Protein AF-A0A382SAE4-F1 (afdb_monomer_lite)

Structure (mmCIF, N/CA/C/O backbone):
data_AF-A0A382SAE4-F1
#
_entry.id   AF-A0A382SAE4-F1
#
loop_
_atom_site.group_PDB
_atom_site.id
_atom_site.type_symbol
_atom_site.label_atom_id
_atom_site.label_alt_id
_atom_site.label_comp_id
_atom_site.label_asym_id
_atom_site.label_entity_id
_atom_site.label_seq_id
_atom_site.pdbx_PDB_ins_code
_atom_site.Cartn_x
_atom_site.Cartn_y
_atom_site.Cartn_z
_atom_site.occupancy
_atom_site.B_iso_or_equiv
_atom_site.auth_seq_id
_atom_site.auth_comp_id
_atom_site.auth_asym_id
_atom_site.auth_atom_id
_atom_site.pdbx_PDB_model_num
ATOM 1 N N . MET A 1 1 ? -61.656 18.201 27.605 1.00 54.81 1 MET A N 1
ATOM 2 C CA . MET A 1 1 ? -61.188 17.372 26.466 1.00 54.81 1 MET A CA 1
ATOM 3 C C . MET A 1 1 ? -60.026 18.040 25.701 1.00 54.81 1 MET A C 1
ATOM 5 O O . MET A 1 1 ? -60.107 18.194 24.494 1.00 54.81 1 MET A O 1
ATOM 9 N N . ARG A 1 2 ? -58.938 18.459 26.374 1.00 57.69 2 ARG A N 1
ATOM 10 C CA . ARG A 1 2 ? -57.769 19.118 25.731 1.00 57.69 2 ARG A CA 1
ATOM 11 C C . ARG A 1 2 ? -56.455 18.320 25.827 1.00 57.69 2 ARG A C 1
ATOM 13 O O . ARG A 1 2 ? -55.478 18.698 25.207 1.00 57.69 2 ARG A O 1
ATOM 20 N N . TYR A 1 3 ? -56.437 17.204 26.560 1.00 56.41 3 TYR A N 1
ATOM 21 C CA . TYR A 1 3 ? -55.236 16.374 26.738 1.00 56.41 3 TYR A CA 1
ATOM 22 C C . TYR A 1 3 ? -55.046 15.308 25.641 1.00 56.41 3 TYR A C 1
ATOM 24 O O . TYR A 1 3 ? -53.967 14.739 25.527 1.00 56.41 3 TYR A O 1
ATOM 32 N N . LEU A 1 4 ? -56.062 15.057 24.802 1.00 59.88 4 LEU A N 1
ATOM 33 C CA . LEU A 1 4 ? -56.019 14.007 23.772 1.00 59.88 4 LEU A CA 1
ATOM 34 C C . LEU A 1 4 ? -55.235 14.400 22.502 1.00 59.88 4 LEU A C 1
ATOM 36 O O . LEU A 1 4 ? -54.822 13.520 21.757 1.00 59.88 4 LEU A O 1
ATOM 40 N N . SER A 1 5 ? -54.997 15.693 22.250 1.00 61.00 5 SER A N 1
ATOM 41 C CA . SER A 1 5 ? -54.307 16.184 21.041 1.00 61.00 5 SER A CA 1
ATOM 42 C C . SER A 1 5 ? -52.778 16.104 21.107 1.00 61.00 5 SER A C 1
ATOM 44 O O . SER A 1 5 ? -52.121 16.207 20.076 1.00 61.00 5 SER A O 1
ATOM 46 N N . HIS A 1 6 ? -52.197 15.914 22.297 1.00 56.91 6 HIS A N 1
ATOM 47 C CA . HIS A 1 6 ? -50.742 15.808 22.487 1.00 56.91 6 HIS A CA 1
ATOM 48 C C . HIS A 1 6 ? -50.242 14.355 22.582 1.00 56.91 6 HIS A C 1
ATOM 50 O O . HIS A 1 6 ? -49.036 14.121 22.523 1.00 56.91 6 HIS A O 1
ATOM 56 N N . LEU A 1 7 ? -51.156 13.375 22.653 1.00 61.88 7 LEU A N 1
ATOM 57 C CA . LEU A 1 7 ? -50.842 11.941 22.656 1.00 61.88 7 LEU A CA 1
ATOM 58 C C . LEU A 1 7 ? -49.988 11.467 21.460 1.00 61.88 7 LEU A C 1
ATOM 60 O O . LEU A 1 7 ? -49.029 10.735 21.700 1.00 61.88 7 LEU A O 1
ATOM 64 N N . PRO A 1 8 ? -50.255 11.865 20.197 1.00 59.97 8 PRO A N 1
ATOM 65 C CA . PRO A 1 8 ? -49.451 11.384 19.073 1.00 59.97 8 PRO A CA 1
ATOM 66 C C . PRO A 1 8 ? -48.027 11.956 19.091 1.00 59.97 8 PRO A C 1
ATOM 68 O O . PRO A 1 8 ? -47.096 11.268 18.688 1.00 59.97 8 PRO A O 1
ATOM 71 N N . CYS A 1 9 ? -47.835 13.165 19.632 1.00 58.62 9 CYS A N 1
ATOM 72 C CA . CYS A 1 9 ? -46.512 13.770 19.809 1.00 58.62 9 CYS A CA 1
ATOM 73 C C . CYS A 1 9 ? -45.682 13.012 20.861 1.00 58.62 9 CYS A C 1
ATOM 75 O O . CYS A 1 9 ? -44.504 12.741 20.643 1.00 58.62 9 CYS A O 1
ATOM 77 N N . LEU A 1 10 ? -46.314 12.591 21.966 1.00 59.88 10 LEU A N 1
ATOM 78 C CA . LEU A 1 10 ? -45.651 11.814 23.019 1.00 59.88 10 LEU A CA 1
ATOM 79 C C . LEU A 1 10 ? -45.244 10.410 22.534 1.00 59.88 10 LEU A C 1
ATOM 81 O O . LEU A 1 10 ? -44.158 9.936 22.853 1.00 59.88 10 LEU A O 1
ATOM 85 N N . VAL A 1 11 ? -46.090 9.765 21.723 1.00 63.25 11 VAL A N 1
ATOM 86 C CA . VAL A 1 11 ? -45.795 8.455 21.114 1.00 63.25 11 VAL A CA 1
ATOM 87 C C . VAL A 1 11 ? -44.663 8.563 20.086 1.00 63.25 11 VAL A C 1
ATOM 89 O O . VAL A 1 11 ? -43.771 7.718 20.078 1.00 63.25 11 VAL A O 1
ATOM 92 N N . PHE A 1 12 ? -44.637 9.624 19.272 1.00 61.25 12 PHE A N 1
ATOM 93 C CA . PHE A 1 12 ? -43.558 9.857 18.304 1.00 61.25 12 PHE A CA 1
ATOM 94 C C . PHE A 1 12 ? -42.205 10.103 18.991 1.00 61.25 12 PHE A C 1
ATOM 96 O O . PHE A 1 12 ? -41.172 9.621 18.524 1.00 61.25 12 PHE A O 1
ATOM 103 N N . LEU A 1 13 ? -42.213 10.786 20.142 1.00 61.00 13 LEU A N 1
ATOM 104 C CA . LEU A 1 13 ? -41.014 11.003 20.952 1.00 61.00 13 LEU A CA 1
ATOM 105 C C . LEU A 1 13 ? -40.488 9.697 21.573 1.00 61.00 13 LEU A C 1
ATOM 107 O O . LEU A 1 13 ? -39.281 9.492 21.629 1.00 61.00 13 LEU A O 1
ATOM 111 N N . LEU A 1 14 ? -41.376 8.795 22.004 1.00 60.03 14 LEU A N 1
ATOM 112 C CA . LEU A 1 14 ? -40.993 7.523 22.631 1.00 60.03 14 LEU A CA 1
ATOM 113 C C . LEU A 1 14 ? -40.433 6.500 21.629 1.00 60.03 14 LEU A C 1
ATOM 115 O O . LEU A 1 14 ? -39.519 5.754 21.973 1.00 60.03 14 LEU A O 1
ATOM 119 N N . VAL A 1 15 ? -40.927 6.481 20.387 1.00 60.88 15 VAL A N 1
ATOM 120 C CA . VAL A 1 15 ? -40.450 5.546 19.347 1.00 60.88 15 VAL A CA 1
ATOM 121 C C . VAL A 1 15 ? -39.074 5.952 18.796 1.00 60.88 15 VAL A C 1
ATOM 123 O O . VAL A 1 15 ? -38.271 5.082 18.466 1.00 60.88 15 VAL A O 1
ATOM 126 N N . GLY A 1 16 ? -38.748 7.251 18.764 1.00 60.41 16 GLY A N 1
ATOM 127 C CA . GLY A 1 16 ? -37.439 7.740 18.307 1.00 60.41 16 GLY A CA 1
ATOM 128 C C . GLY A 1 16 ? -36.262 7.402 19.235 1.00 60.41 16 GLY A C 1
ATOM 129 O O . GLY A 1 16 ? -35.125 7.329 18.773 1.00 60.41 16 GLY A O 1
ATOM 130 N N . PHE A 1 17 ? -36.515 7.157 20.526 1.00 61.09 17 PHE A N 1
ATOM 131 C CA . PHE A 1 17 ? -35.466 6.863 21.515 1.00 61.09 17 PHE A CA 1
ATOM 132 C C . PHE A 1 17 ? -35.032 5.392 21.560 1.00 61.09 17 PHE A C 1
ATOM 134 O O . PHE A 1 17 ? -33.944 5.094 22.045 1.00 61.09 17 PHE A O 1
ATOM 141 N N . PHE A 1 18 ? -35.845 4.466 21.048 1.00 60.78 18 PHE A N 1
ATOM 142 C CA 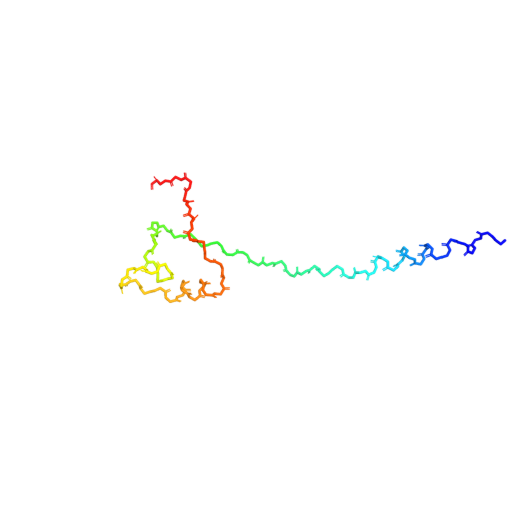. PHE A 1 18 ? -35.588 3.023 21.140 1.00 60.78 18 PHE A CA 1
ATOM 143 C C . PHE A 1 18 ? -34.814 2.447 19.948 1.00 60.78 18 PHE A C 1
ATOM 145 O O . PHE A 1 18 ? -34.871 1.244 19.703 1.00 60.78 18 PHE A O 1
ATOM 152 N N . CYS A 1 19 ? -34.065 3.266 19.205 1.00 67.31 19 CYS A N 1
ATOM 153 C CA . CYS A 1 19 ? -33.124 2.733 18.225 1.00 67.31 19 CYS A CA 1
ATOM 154 C C . CYS A 1 19 ? -31.886 2.199 18.969 1.00 67.31 19 CYS A C 1
ATOM 156 O O . CYS A 1 19 ? -31.134 3.007 19.527 1.00 67.31 19 CYS A O 1
ATOM 158 N N . PRO A 1 20 ? -31.645 0.873 19.019 1.00 67.44 20 PRO A N 1
ATOM 159 C CA . PRO A 1 20 ? -30.449 0.342 19.652 1.00 67.44 20 PRO A CA 1
ATOM 160 C C . PRO A 1 20 ? -29.222 0.883 18.917 1.00 67.44 20 PRO A C 1
ATOM 162 O O . PRO A 1 20 ? -28.967 0.557 17.758 1.00 67.44 20 PRO A O 1
ATOM 165 N N . GLN A 1 21 ? -28.463 1.738 19.601 1.00 67.94 21 GLN A N 1
ATOM 166 C CA . GLN A 1 21 ? -27.162 2.194 19.137 1.00 67.94 21 GLN A CA 1
ATOM 167 C C . GLN A 1 21 ? -26.236 0.980 19.155 1.00 67.94 21 GLN A C 1
ATOM 169 O O . GLN A 1 21 ? -25.749 0.566 20.208 1.00 67.94 21 GLN A O 1
ATOM 174 N N . HIS A 1 22 ? -26.035 0.363 17.994 1.00 68.62 22 HIS A N 1
ATOM 175 C CA . HIS A 1 22 ? -25.047 -0.691 17.847 1.00 68.62 22 HIS A CA 1
ATOM 176 C C . HIS A 1 22 ? -23.663 -0.047 17.942 1.00 68.62 22 HIS A C 1
ATOM 178 O O . HIS A 1 22 ? -23.096 0.400 16.945 1.00 68.62 22 HIS A O 1
ATOM 184 N N . VAL A 1 23 ? -23.133 0.044 19.164 1.00 72.56 23 VAL A N 1
ATOM 185 C CA . VAL A 1 23 ? -21.723 0.359 19.395 1.00 72.56 23 VAL A CA 1
ATOM 186 C C . VAL A 1 23 ? -20.939 -0.854 18.909 1.00 72.56 23 VAL A C 1
ATOM 188 O O . VAL A 1 23 ? -20.694 -1.799 19.657 1.00 72.56 23 VAL A O 1
ATOM 191 N N . GLY A 1 24 ? -20.633 -0.863 17.611 1.00 79.75 24 GLY A N 1
ATOM 192 C CA . GLY A 1 24 ? -19.791 -1.884 17.008 1.00 79.75 24 GLY A CA 1
ATOM 193 C C . GLY A 1 24 ? -18.472 -1.974 17.770 1.00 79.75 24 GLY A C 1
ATOM 194 O O . GLY A 1 24 ? -17.960 -0.966 18.266 1.00 79.75 24 GLY A O 1
ATOM 195 N N . ALA A 1 25 ? -17.935 -3.188 17.897 1.00 87.75 25 ALA A N 1
ATOM 196 C CA . ALA A 1 25 ? -16.663 -3.395 18.572 1.00 87.75 25 ALA A CA 1
ATOM 197 C C . ALA A 1 25 ? -15.597 -2.465 17.973 1.00 87.75 25 ALA A C 1
ATOM 199 O O . ALA A 1 25 ? -15.449 -2.379 16.751 1.00 87.75 25 ALA A O 1
ATOM 200 N N . LYS A 1 26 ? -14.863 -1.755 18.837 1.00 93.00 26 LYS A N 1
ATOM 201 C CA . LYS A 1 26 ? -13.789 -0.863 18.398 1.00 93.00 26 LYS A CA 1
ATOM 202 C C . LYS A 1 26 ? -12.745 -1.696 17.641 1.00 93.00 26 LYS A C 1
ATOM 204 O O . LYS A 1 26 ? -12.232 -2.656 18.219 1.00 93.00 26 LYS A O 1
ATOM 209 N N . PRO A 1 27 ? -12.413 -1.361 16.382 1.00 94.75 27 PRO A N 1
ATOM 210 C CA . PRO A 1 27 ? -11.412 -2.110 15.645 1.00 94.75 27 PRO A CA 1
ATOM 211 C C . PRO A 1 27 ? -10.030 -1.907 16.270 1.00 94.75 27 PRO A C 1
ATOM 213 O O . PRO A 1 27 ? -9.710 -0.835 16.789 1.00 94.75 27 PRO A O 1
ATOM 216 N N . ASN A 1 28 ? -9.195 -2.936 16.174 1.00 96.88 28 ASN A N 1
ATOM 217 C CA . ASN A 1 28 ? -7.768 -2.798 16.433 1.00 96.88 28 ASN A CA 1
ATOM 218 C C . ASN A 1 28 ? -7.099 -2.151 15.216 1.00 96.88 28 ASN A C 1
ATOM 220 O O . ASN A 1 28 ? -7.434 -2.478 14.077 1.00 96.88 28 ASN A O 1
ATOM 224 N N . VAL A 1 29 ? -6.140 -1.259 15.459 1.00 96.50 29 VAL A N 1
ATOM 225 C CA . VAL A 1 29 ? -5.346 -0.612 14.409 1.00 96.50 29 VAL A CA 1
ATOM 226 C C . VAL A 1 29 ? -3.899 -1.064 14.560 1.00 96.50 29 VAL A C 1
ATOM 228 O O . VAL A 1 29 ? -3.283 -0.822 15.595 1.00 96.50 29 VAL A O 1
ATOM 231 N N . LEU A 1 30 ? -3.366 -1.721 13.530 1.00 97.50 30 LEU A N 1
ATOM 232 C CA . LEU A 1 30 ? -1.959 -2.102 13.435 1.00 97.50 30 LEU A CA 1
ATOM 233 C C . LEU A 1 30 ? -1.271 -1.188 12.419 1.00 97.50 30 LEU A C 1
ATOM 235 O O . LEU A 1 30 ? -1.618 -1.208 11.239 1.00 97.50 30 LEU A O 1
ATOM 239 N N . PHE A 1 31 ? -0.301 -0.403 12.882 1.00 97.88 31 PHE A N 1
ATOM 240 C CA . PHE A 1 31 ? 0.541 0.429 12.029 1.00 97.88 31 PHE A CA 1
ATOM 241 C C . PHE A 1 31 ? 1.893 -0.256 11.821 1.00 97.88 31 PHE A C 1
ATOM 243 O O . PHE A 1 31 ? 2.592 -0.549 12.789 1.00 97.88 31 PHE A O 1
ATOM 250 N N . ILE A 1 32 ? 2.236 -0.532 10.563 1.00 97.12 32 ILE A N 1
ATOM 251 C CA . ILE A 1 32 ? 3.501 -1.156 10.164 1.00 97.12 32 ILE A CA 1
ATOM 252 C C . ILE A 1 32 ? 4.283 -0.119 9.362 1.00 97.12 32 ILE A C 1
ATOM 254 O O . ILE A 1 32 ? 3.816 0.318 8.312 1.00 97.12 32 ILE A O 1
ATOM 258 N N . ALA A 1 33 ? 5.462 0.250 9.853 1.00 96.12 33 ALA A N 1
ATOM 259 C CA . ALA A 1 33 ? 6.427 1.082 9.145 1.00 96.12 33 ALA A CA 1
ATOM 260 C C . ALA A 1 33 ? 7.664 0.235 8.828 1.00 96.12 33 ALA A C 1
ATOM 262 O O . ALA A 1 33 ? 8.077 -0.585 9.649 1.00 96.12 33 ALA A O 1
ATOM 263 N N . ILE A 1 34 ? 8.215 0.406 7.630 1.00 95.62 34 ILE A N 1
ATOM 264 C CA . ILE A 1 34 ? 9.399 -0.313 7.158 1.00 95.62 34 ILE A CA 1
ATOM 265 C C . ILE A 1 34 ? 10.417 0.745 6.757 1.00 95.62 34 ILE A C 1
ATOM 267 O O . ILE A 1 34 ? 10.080 1.654 6.002 1.00 95.62 34 ILE A O 1
ATOM 271 N N . ASP A 1 35 ? 11.623 0.626 7.298 1.00 95.31 35 ASP A N 1
ATOM 272 C CA . ASP A 1 35 ? 12.719 1.552 7.034 1.00 95.31 35 ASP A CA 1
ATOM 273 C C . ASP A 1 35 ? 13.259 1.351 5.612 1.00 95.31 35 ASP A C 1
ATOM 275 O O . ASP A 1 35 ? 13.393 0.208 5.164 1.00 95.31 35 ASP A O 1
ATOM 279 N N . ASP A 1 36 ? 13.507 2.449 4.900 1.00 92.88 36 ASP A N 1
ATOM 280 C CA . ASP A 1 36 ? 14.076 2.488 3.541 1.00 92.88 36 ASP A CA 1
ATOM 281 C C . ASP A 1 36 ? 13.400 1.605 2.469 1.00 92.88 36 ASP A C 1
ATOM 283 O O . ASP A 1 36 ? 13.989 1.289 1.429 1.00 92.88 36 ASP A O 1
ATOM 287 N N . LEU A 1 37 ? 12.137 1.211 2.665 1.00 93.81 37 LEU A N 1
ATOM 288 C CA . LEU A 1 37 ? 11.418 0.421 1.668 1.00 93.81 37 LEU A CA 1
ATOM 289 C C . LEU A 1 37 ? 11.008 1.281 0.465 1.00 93.81 37 LEU A C 1
ATOM 291 O O . LEU A 1 37 ? 10.236 2.231 0.586 1.00 93.81 37 LEU A O 1
ATOM 295 N N . ASN A 1 38 ? 11.461 0.876 -0.718 1.00 90.00 38 ASN A N 1
ATOM 296 C CA . ASN A 1 38 ? 11.062 1.447 -2.001 1.00 90.00 38 ASN A CA 1
ATOM 297 C C . ASN A 1 38 ? 9.839 0.727 -2.615 1.00 90.00 38 ASN A C 1
ATOM 299 O O . ASN A 1 38 ? 9.213 -0.151 -2.015 1.00 90.00 38 ASN A O 1
ATOM 303 N N . ASP A 1 39 ? 9.495 1.081 -3.851 1.00 91.38 39 ASP A N 1
ATOM 304 C CA . ASP A 1 39 ? 8.386 0.507 -4.619 1.00 91.38 39 ASP A CA 1
A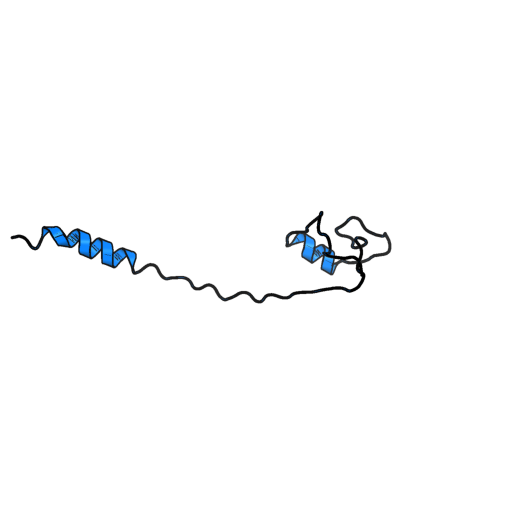TOM 305 C C . ASP A 1 39 ? 8.698 -0.864 -5.251 1.00 91.38 39 ASP A C 1
ATOM 307 O O . ASP A 1 39 ? 7.941 -1.352 -6.090 1.00 91.38 39 ASP A O 1
ATOM 311 N N . TRP A 1 40 ? 9.768 -1.551 -4.832 1.00 94.88 40 TRP A N 1
ATOM 312 C CA . TRP A 1 40 ? 10.148 -2.850 -5.400 1.00 94.88 40 TRP A CA 1
ATOM 313 C C . TRP A 1 40 ? 9.252 -4.016 -4.977 1.00 94.88 40 TRP A C 1
ATOM 315 O O . TRP A 1 40 ? 9.470 -5.139 -5.432 1.00 94.88 40 TRP A O 1
ATOM 325 N N . VAL A 1 41 ? 8.248 -3.792 -4.131 1.00 95.88 41 VAL A N 1
ATOM 326 C CA . VAL A 1 41 ? 7.295 -4.840 -3.751 1.00 95.88 41 VAL A CA 1
ATOM 327 C C . VAL A 1 41 ? 6.425 -5.258 -4.944 1.00 95.88 41 VAL A C 1
ATOM 329 O O . VAL A 1 41 ? 6.053 -4.447 -5.798 1.00 95.88 41 VAL A O 1
ATOM 332 N N . GLY A 1 42 ? 6.070 -6.543 -4.995 1.00 96.06 42 GLY A N 1
ATOM 333 C CA . GLY A 1 42 ? 5.396 -7.163 -6.140 1.00 96.06 42 GLY A CA 1
ATOM 334 C C . GLY A 1 42 ? 4.109 -6.452 -6.554 1.00 96.06 42 GLY A C 1
ATOM 335 O O . GLY A 1 42 ? 3.844 -6.284 -7.746 1.00 96.06 42 GLY A O 1
ATOM 336 N N . CYS A 1 43 ? 3.332 -5.948 -5.593 1.00 95.50 43 CYS A N 1
ATOM 337 C CA . CYS A 1 43 ? 2.091 -5.247 -5.888 1.00 95.50 43 CYS A CA 1
ATOM 338 C C . CYS A 1 43 ? 2.289 -3.988 -6.751 1.00 95.50 43 CYS A C 1
ATOM 340 O O . CYS A 1 43 ? 1.392 -3.687 -7.537 1.00 95.50 43 CYS A O 1
ATOM 342 N N . PHE A 1 44 ? 3.440 -3.303 -6.695 1.00 95.75 44 PHE A N 1
ATOM 343 C CA . PHE A 1 44 ? 3.786 -2.152 -7.550 1.00 95.75 44 PHE A CA 1
ATOM 344 C C . PHE A 1 44 ? 4.479 -2.528 -8.872 1.00 95.75 44 PHE A C 1
ATOM 346 O O . PHE A 1 44 ? 4.871 -1.643 -9.622 1.00 95.75 44 PHE A O 1
ATOM 353 N N . GLY A 1 45 ? 4.554 -3.819 -9.214 1.00 91.81 45 GLY A N 1
ATOM 354 C CA . GLY A 1 45 ? 5.260 -4.285 -10.413 1.00 91.81 45 GLY A CA 1
ATOM 355 C C . GLY A 1 45 ? 6.778 -4.322 -10.233 1.00 91.81 45 GLY A C 1
ATOM 356 O O . GLY A 1 45 ? 7.496 -4.191 -11.217 1.00 91.81 45 GLY A O 1
ATOM 357 N N . GLY A 1 46 ? 7.225 -4.456 -8.980 1.00 87.81 46 GLY A N 1
ATOM 358 C CA . GLY A 1 46 ? 8.590 -4.233 -8.522 1.00 87.81 46 GLY A CA 1
ATOM 359 C C . GLY A 1 46 ? 9.683 -5.161 -9.064 1.00 87.81 46 GLY A C 1
ATOM 360 O O . GLY A 1 46 ? 9.606 -5.711 -10.160 1.00 87.81 46 GLY A O 1
ATOM 361 N N . HIS A 1 47 ? 10.771 -5.301 -8.307 1.00 94.31 47 HIS A N 1
ATOM 362 C CA . HIS A 1 47 ? 11.977 -5.964 -8.804 1.00 94.31 47 HIS A CA 1
ATOM 363 C C . HIS A 1 47 ? 11.761 -7.486 -8.974 1.00 94.31 47 HIS A C 1
ATOM 365 O O . HIS A 1 47 ? 11.206 -8.107 -8.068 1.00 94.31 47 HIS A O 1
ATOM 371 N N . PRO A 1 48 ? 12.262 -8.147 -10.043 1.00 92.69 48 PRO A N 1
ATOM 372 C CA . PRO A 1 48 ? 12.030 -9.582 -10.285 1.00 92.69 48 PRO A CA 1
ATOM 373 C C . PRO A 1 48 ? 12.472 -10.522 -9.153 1.00 92.69 48 PRO A C 1
ATOM 375 O O . PRO A 1 48 ? 11.995 -11.649 -9.057 1.00 92.69 48 PRO A O 1
ATOM 378 N N . GLN A 1 49 ? 13.405 -10.075 -8.308 1.00 95.38 49 GLN A N 1
ATOM 379 C CA . GLN A 1 49 ? 13.902 -10.837 -7.156 1.00 95.38 49 GLN A CA 1
ATOM 380 C C . GLN A 1 49 ? 13.138 -10.555 -5.851 1.00 95.38 49 GLN A C 1
ATOM 382 O O . GLN A 1 49 ? 13.353 -11.254 -4.861 1.00 95.38 49 GLN A O 1
ATOM 387 N N . ALA A 1 50 ? 12.266 -9.546 -5.815 1.00 95.38 50 ALA A N 1
ATOM 388 C CA . ALA A 1 50 ? 11.488 -9.212 -4.631 1.00 95.38 50 ALA A CA 1
ATOM 389 C C . ALA A 1 50 ? 10.267 -10.139 -4.525 1.00 95.38 50 ALA A C 1
ATOM 391 O O . ALA A 1 50 ? 9.279 -9.997 -5.241 1.00 95.38 50 ALA A O 1
ATOM 392 N N . ILE A 1 51 ? 10.337 -11.107 -3.610 1.00 95.81 51 ILE A N 1
ATOM 393 C CA . ILE A 1 51 ? 9.256 -12.066 -3.358 1.00 95.81 51 ILE A CA 1
ATOM 394 C C . ILE A 1 51 ? 8.468 -11.595 -2.130 1.00 95.81 51 ILE A C 1
ATOM 396 O O . ILE A 1 51 ? 8.880 -11.828 -0.994 1.00 95.81 51 ILE A O 1
ATOM 400 N N . THR A 1 52 ? 7.327 -10.928 -2.344 1.00 97.31 52 THR A N 1
ATOM 401 C CA . THR A 1 52 ? 6.555 -10.254 -1.275 1.00 97.31 52 THR A CA 1
ATOM 402 C C . THR A 1 52 ? 5.105 -10.745 -1.126 1.00 97.31 52 THR A C 1
ATOM 404 O O . THR A 1 52 ? 4.181 -9.931 -1.033 1.00 9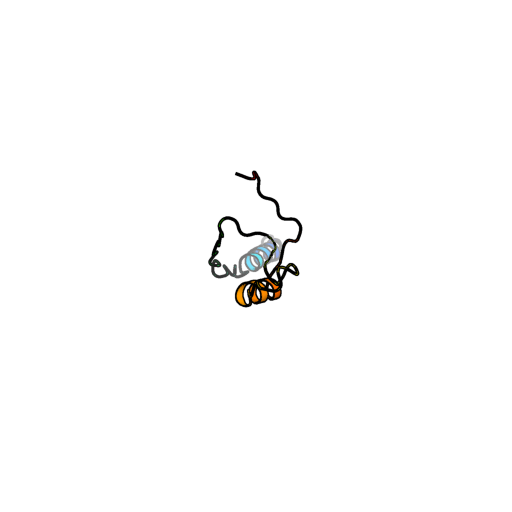7.31 52 THR A O 1
ATOM 407 N N . PRO A 1 53 ? 4.851 -12.066 -1.022 1.00 97.19 53 PRO A N 1
ATOM 408 C CA . PRO A 1 53 ? 3.504 -12.630 -1.132 1.00 97.19 53 PRO A CA 1
ATOM 409 C C . PRO A 1 53 ? 2.528 -12.123 -0.061 1.00 97.19 53 PRO A C 1
ATOM 411 O O . PRO A 1 53 ? 1.338 -11.986 -0.335 1.00 97.19 53 PRO A O 1
ATOM 414 N N . ASN A 1 54 ? 3.006 -11.812 1.148 1.00 97.94 54 ASN A N 1
ATOM 415 C CA . ASN A 1 54 ? 2.157 -11.303 2.231 1.00 97.94 54 ASN A CA 1
ATOM 416 C C . ASN A 1 54 ? 1.735 -9.842 2.002 1.00 97.94 54 ASN A C 1
ATOM 418 O O . ASN A 1 54 ? 0.575 -9.500 2.232 1.00 97.94 54 ASN A O 1
ATOM 422 N N . ILE A 1 55 ? 2.644 -8.997 1.498 1.00 97.44 55 ILE A N 1
ATOM 423 C CA . ILE A 1 55 ? 2.340 -7.603 1.127 1.00 97.44 55 ILE A CA 1
ATOM 424 C C . ILE A 1 55 ? 1.370 -7.594 -0.057 1.00 97.44 55 ILE A C 1
ATOM 426 O O . ILE A 1 55 ? 0.386 -6.854 -0.054 1.00 97.44 55 ILE A O 1
ATOM 430 N N . ASP A 1 56 ? 1.580 -8.483 -1.027 1.00 97.19 56 ASP A N 1
ATOM 431 C CA . ASP A 1 56 ? 0.712 -8.601 -2.197 1.00 97.19 56 ASP A CA 1
ATOM 432 C C . ASP A 1 56 ? -0.699 -9.069 -1.814 1.00 97.19 56 ASP A C 1
ATOM 434 O O . ASP A 1 56 ? -1.695 -8.565 -2.337 1.00 97.19 56 ASP A O 1
ATOM 438 N N . GLN A 1 57 ? -0.813 -10.014 -0.875 1.00 98.25 57 GLN A N 1
ATOM 439 C CA . GLN A 1 57 ? -2.104 -10.446 -0.336 1.00 98.25 57 GLN A CA 1
ATOM 440 C C . GLN A 1 57 ? -2.809 -9.329 0.437 1.00 98.25 57 GLN A C 1
ATOM 442 O O . GLN A 1 57 ? -4.025 -9.176 0.293 1.00 98.25 57 GLN A O 1
ATOM 447 N N . LEU A 1 58 ? -2.070 -8.539 1.223 1.00 97.94 58 LEU A N 1
ATOM 448 C CA . LEU A 1 58 ? -2.623 -7.384 1.928 1.00 97.94 58 LEU A CA 1
ATOM 449 C C . LEU A 1 58 ? -3.162 -6.347 0.933 1.00 97.94 58 LEU A C 1
ATOM 451 O O . LEU A 1 58 ? -4.302 -5.905 1.069 1.00 97.94 58 LEU A O 1
ATOM 455 N N . ALA A 1 59 ? -2.396 -6.038 -0.116 1.00 97.25 59 ALA A N 1
ATOM 456 C CA . ALA A 1 59 ? -2.801 -5.103 -1.163 1.00 97.25 59 ALA A CA 1
ATOM 457 C C . ALA A 1 59 ? -4.057 -5.563 -1.928 1.00 97.25 59 ALA A C 1
ATOM 459 O O . ALA A 1 59 ? -4.881 -4.730 -2.292 1.00 97.25 59 ALA A O 1
ATOM 460 N N . LYS A 1 60 ? -4.246 -6.877 -2.135 1.00 97.69 60 LYS A N 1
ATOM 461 C CA . LYS A 1 60 ? -5.454 -7.443 -2.775 1.00 97.69 60 LYS A CA 1
ATOM 462 C C . LYS A 1 60 ? -6.716 -7.350 -1.913 1.00 97.69 60 LYS A C 1
ATOM 464 O O . LYS A 1 60 ? -7.817 -7.381 -2.452 1.00 97.69 60 LYS A O 1
ATOM 469 N N . ARG A 1 61 ? -6.569 -7.305 -0.586 1.00 98.31 61 ARG A N 1
ATOM 470 C CA . ARG A 1 61 ? -7.686 -7.277 0.377 1.00 98.31 61 ARG A CA 1
ATOM 471 C C . ARG A 1 61 ? -8.018 -5.870 0.874 1.00 98.31 61 ARG A C 1
ATOM 473 O O . ARG A 1 61 ? -8.985 -5.711 1.612 1.00 98.31 61 ARG A O 1
ATOM 480 N N . GLY A 1 62 ? -7.210 -4.879 0.513 1.00 96.75 62 GLY A N 1
ATOM 481 C CA . GLY A 1 62 ? -7.318 -3.513 1.007 1.00 96.75 62 GLY A CA 1
ATOM 482 C C . GLY A 1 62 ? -7.201 -2.476 -0.1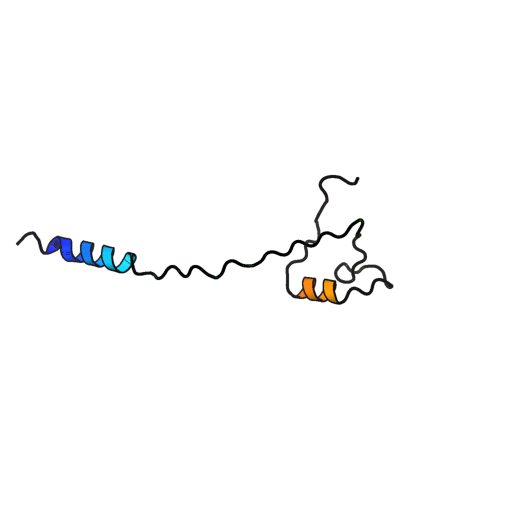01 1.00 96.75 62 GLY A C 1
ATOM 483 O O . GLY A 1 62 ? -7.470 -2.740 -1.270 1.00 96.75 62 GLY A O 1
ATOM 484 N N . ILE A 1 63 ? -6.793 -1.273 0.296 1.00 97.56 63 ILE A N 1
ATOM 485 C CA . ILE A 1 63 ? -6.525 -0.164 -0.617 1.00 97.56 63 ILE A CA 1
ATOM 486 C C . ILE A 1 63 ? -5.017 0.038 -0.681 1.00 97.56 63 ILE A C 1
ATOM 488 O O . ILE A 1 63 ? -4.342 0.127 0.343 1.00 97.56 63 ILE A O 1
ATOM 492 N N . ARG A 1 64 ? -4.502 0.138 -1.903 1.00 95.69 64 ARG A N 1
ATOM 493 C CA . ARG A 1 64 ? -3.114 0.489 -2.185 1.00 95.69 64 ARG A CA 1
ATOM 494 C C . ARG A 1 64 ? -3.069 1.896 -2.762 1.00 95.69 64 ARG A C 1
ATOM 496 O O . ARG A 1 64 ? -3.672 2.154 -3.801 1.00 95.69 64 ARG A O 1
ATOM 503 N N . PHE A 1 65 ? -2.331 2.784 -2.112 1.00 96.44 65 PHE A N 1
ATOM 504 C CA . PHE A 1 65 ? -2.106 4.143 -2.594 1.00 96.44 65 PHE A CA 1
ATOM 505 C C . PHE A 1 65 ? -0.958 4.143 -3.606 1.00 96.44 65 PHE A C 1
ATOM 507 O O . PHE A 1 65 ? 0.127 3.659 -3.305 1.00 96.44 65 PHE A O 1
ATOM 514 N N . THR A 1 66 ? -1.189 4.674 -4.806 1.00 95.56 66 THR A N 1
ATOM 515 C CA . THR A 1 66 ? -0.190 4.725 -5.893 1.00 95.56 66 THR A CA 1
ATOM 516 C C . THR A 1 66 ? 0.538 6.067 -5.989 1.00 95.56 66 THR A C 1
ATOM 518 O O . THR A 1 66 ? 1.367 6.247 -6.868 1.00 95.56 66 THR A O 1
ATOM 521 N N . ASN A 1 67 ? 0.205 7.018 -5.113 1.00 95.88 67 ASN A N 1
ATOM 522 C CA . ASN A 1 67 ? 0.789 8.359 -5.067 1.00 95.88 67 ASN A CA 1
ATOM 523 C C . ASN A 1 67 ? 0.980 8.808 -3.606 1.00 95.88 67 ASN A C 1
ATOM 525 O O . ASN A 1 67 ? 0.450 9.835 -3.185 1.00 95.88 67 ASN A O 1
ATOM 529 N N . ALA A 1 68 ? 1.645 7.972 -2.806 1.00 94.50 68 ALA A N 1
ATOM 530 C CA . ALA A 1 68 ? 1.977 8.273 -1.416 1.00 94.50 68 ALA A CA 1
ATOM 531 C C . ALA A 1 68 ? 3.404 8.837 -1.339 1.00 94.50 68 ALA A C 1
ATOM 533 O O . ALA A 1 68 ? 4.317 8.250 -1.912 1.00 94.50 68 ALA A O 1
ATOM 534 N N . HIS A 1 69 ? 3.588 9.953 -0.629 1.00 94.56 69 HIS A N 1
ATOM 535 C CA . HIS A 1 69 ? 4.880 10.632 -0.478 1.00 94.56 69 HIS A CA 1
ATOM 536 C C . HIS A 1 69 ? 5.206 10.842 0.998 1.00 94.56 69 HIS A C 1
ATOM 538 O O . HIS A 1 69 ? 4.317 11.157 1.793 1.00 94.56 69 HIS A O 1
ATOM 544 N N . CYS A 1 70 ? 6.482 10.706 1.351 1.00 93.62 70 CYS A N 1
ATOM 545 C CA . CYS A 1 70 ? 6.985 11.120 2.657 1.00 93.62 70 CYS A CA 1
ATOM 546 C C . CYS A 1 70 ? 7.014 12.6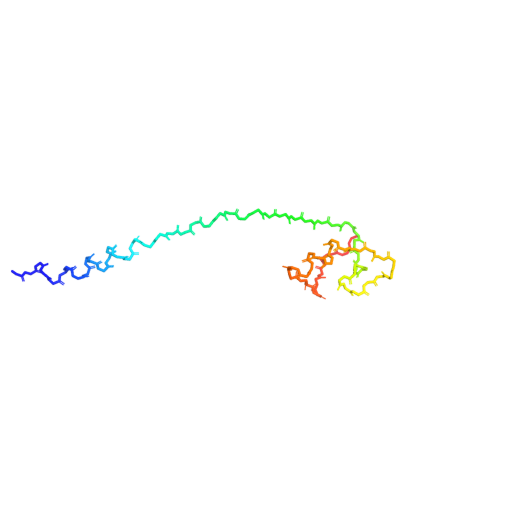50 2.756 1.00 93.62 70 CYS A C 1
ATOM 548 O O . CYS A 1 70 ? 7.174 13.349 1.756 1.00 93.62 70 CYS A O 1
ATOM 550 N N . ALA A 1 71 ? 6.902 13.176 3.977 1.00 96.25 71 ALA A N 1
ATOM 551 C CA . ALA A 1 71 ? 7.004 14.617 4.210 1.00 96.25 71 ALA A 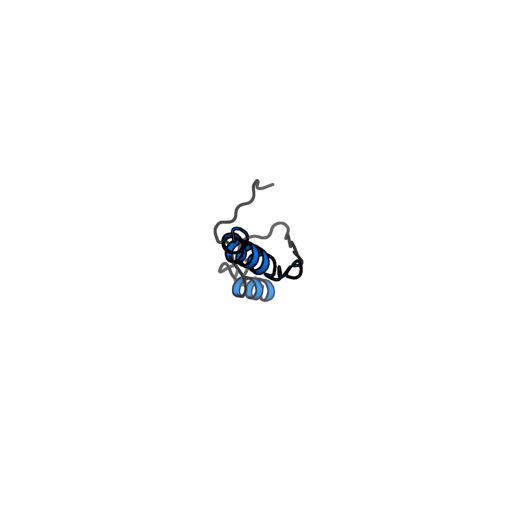CA 1
ATOM 552 C C . ALA A 1 71 ? 8.422 15.161 3.944 1.00 96.25 71 ALA A C 1
ATOM 554 O O . ALA A 1 71 ? 8.567 16.315 3.549 1.00 96.25 71 ALA A O 1
ATOM 555 N N . ALA A 1 72 ? 9.454 14.336 4.152 1.00 95.31 72 ALA A N 1
ATOM 556 C CA . ALA A 1 72 ? 10.851 14.644 3.860 1.00 95.31 72 ALA A CA 1
ATOM 557 C C . ALA A 1 72 ? 11.630 13.349 3.537 1.00 95.31 72 ALA A C 1
ATOM 559 O O . ALA A 1 72 ? 11.332 12.321 4.150 1.00 95.31 72 ALA A O 1
ATOM 560 N N . PRO A 1 73 ? 12.606 13.383 2.609 1.00 88.00 73 PRO A N 1
ATOM 561 C CA . PRO A 1 73 ? 13.556 12.296 2.381 1.00 88.00 73 PRO A CA 1
ATOM 562 C C . PRO A 1 73 ? 14.813 12.541 3.230 1.00 88.00 73 PRO A C 1
ATOM 564 O O . PRO A 1 73 ? 15.666 13.344 2.847 1.00 88.00 73 PRO A O 1
ATOM 567 N N . LEU A 1 74 ? 14.869 11.930 4.414 1.00 84.44 74 LEU A N 1
ATOM 568 C CA . LEU A 1 74 ? 16.002 12.035 5.342 1.00 84.44 74 LEU A CA 1
ATOM 569 C C . LEU A 1 74 ? 16.975 10.873 5.167 1.00 84.44 74 LEU A C 1
ATOM 571 O O . LEU A 1 74 ? 16.487 9.778 4.823 1.00 84.44 74 LEU A O 1
#

Sequence (74 aa):
MRYLSHLPCLVFLLVGFFCPQHVGAKPNVLFIAIDDLNDWVGCFGGHPQAITPNIDQLAKRGIRFTNAHCAAPL

Secondary structure (DSSP, 8-state):
--STTSHHHHHHHHHHHT-----PPPPP------TT--TTSGGGT--TT---HHHHHHHHHS---SS---S---

Foldseek 3Di:
DPPPVCVVVVVVVVVVVPDPPPPDDDDDDDDDDDPPDDLQAVCSVHDPPHDHVPVNVVVVVDPDDPDDDDPDDD

pLDDT: mean 84.43, std 15.73, range [54.81, 98.31]

Organism: NCBI:txid408172

Radius of gyration: 26.91 Å; chains: 1; bounding box: 77×32×37 Å

InterPro domains:
  IPR000917 Sulfatase, N-terminal [PF00884] (27-73)
  IPR017850 Alkaline-phosphatase-like, core domain superfamily [G3DSA:3.40.720.10] (25-74)
  IPR017850 Alkaline-phosphatase-like, core domain superfamily [SSF53649] (26-73)